Protein AF-F4B797-F1 (afdb_monomer_lite)

Foldseek 3Di:
DVVVCVVCVVVVHDPVVVVLVVVCVVPVVVSVVVVVVQLVVLQVQLVVCVVVVNNVSSVVSND

Organism: Acidianus hospitalis (strain W1) (NCBI:txid933801)

Radius of gyration: 14.51 Å; chains: 1; bounding box: 31×28×31 Å

Structure (mmCIF, N/CA/C/O backbone):
data_AF-F4B797-F1
#
_entry.id   AF-F4B797-F1
#
loop_
_atom_site.group_PDB
_atom_site.id
_atom_site.type_symbol
_atom_site.label_atom_id
_atom_site.label_alt_id
_atom_site.label_comp_id
_atom_site.label_asym_id
_atom_site.label_entity_id
_atom_site.label_seq_id
_atom_site.pdbx_PDB_ins_code
_atom_site.Cartn_x
_atom_site.Cartn_y
_atom_site.Cartn_z
_atom_site.occupancy
_atom_site.B_iso_or_equiv
_atom_site.auth_seq_id
_atom_site.auth_comp_id
_atom_site.auth_asym_id
_atom_site.auth_atom_id
_atom_site.pdbx_PDB_model_num
ATOM 1 N N . MET A 1 1 ? 0.824 -17.290 -0.304 1.00 79.75 1 MET A N 1
ATOM 2 C CA . MET A 1 1 ? 1.000 -15.831 -0.463 1.00 79.75 1 MET A CA 1
ATOM 3 C C . MET A 1 1 ? 1.077 -15.155 0.898 1.00 79.75 1 MET A C 1
ATOM 5 O O . MET A 1 1 ? 2.065 -14.489 1.161 1.00 79.75 1 MET A O 1
ATOM 9 N N . GLU A 1 2 ? 0.116 -15.421 1.785 1.00 88.94 2 GLU A N 1
ATOM 10 C CA . GLU A 1 2 ? 0.085 -14.888 3.159 1.00 88.94 2 GLU A CA 1
ATOM 11 C C . GLU A 1 2 ? 1.353 -15.174 3.974 1.00 88.94 2 GLU A C 1
ATOM 13 O O . GLU A 1 2 ? 1.894 -14.259 4.578 1.00 88.94 2 GLU A O 1
ATOM 18 N N . GLU A 1 3 ? 1.896 -16.399 3.947 1.00 95.25 3 GLU A N 1
ATOM 19 C CA . GLU A 1 3 ? 3.118 -16.710 4.713 1.00 95.25 3 GLU A CA 1
ATOM 20 C C . GLU A 1 3 ? 4.351 -15.926 4.220 1.00 95.25 3 GLU A C 1
ATOM 22 O O . GLU A 1 3 ? 5.236 -15.595 5.008 1.00 95.25 3 GLU A O 1
ATOM 27 N N . LEU A 1 4 ? 4.408 -15.598 2.923 1.00 95.12 4 LEU A N 1
ATOM 28 C CA . LEU A 1 4 ? 5.480 -14.770 2.366 1.00 95.12 4 LEU A CA 1
ATOM 29 C C . LEU A 1 4 ? 5.342 -13.321 2.838 1.00 95.12 4 LEU A C 1
ATOM 31 O O . LEU A 1 4 ? 6.328 -12.742 3.284 1.00 95.12 4 LEU A O 1
ATOM 35 N N . ILE A 1 5 ? 4.128 -12.770 2.747 1.00 95.06 5 ILE A N 1
ATOM 36 C CA . ILE A 1 5 ? 3.825 -11.396 3.167 1.00 95.06 5 ILE A CA 1
ATOM 37 C C . ILE A 1 5 ? 4.120 -11.246 4.658 1.00 95.06 5 ILE A C 1
ATOM 39 O O . ILE A 1 5 ? 4.908 -10.390 5.036 1.00 95.06 5 ILE A O 1
ATOM 43 N N . LYS A 1 6 ? 3.632 -12.175 5.483 1.00 95.81 6 LYS A N 1
ATOM 44 C CA . LYS A 1 6 ? 3.881 -12.177 6.925 1.00 95.81 6 LYS A CA 1
ATOM 45 C C . LYS A 1 6 ? 5.375 -12.201 7.268 1.00 95.81 6 LYS A C 1
ATOM 47 O O . LYS A 1 6 ? 5.829 -11.414 8.087 1.00 95.81 6 LYS A O 1
ATOM 52 N N . LYS A 1 7 ? 6.171 -13.066 6.624 1.00 97.06 7 LYS A N 1
ATOM 53 C CA . LYS A 1 7 ? 7.632 -13.108 6.844 1.00 97.06 7 LYS A CA 1
ATOM 54 C C . LYS A 1 7 ? 8.344 -11.834 6.385 1.00 97.06 7 LYS A C 1
ATOM 56 O O . LYS A 1 7 ? 9.407 -11.519 6.920 1.00 97.06 7 LYS A O 1
ATOM 61 N N . ALA A 1 8 ? 7.820 -11.154 5.368 1.00 96.38 8 ALA A N 1
ATOM 62 C CA . ALA A 1 8 ? 8.343 -9.873 4.910 1.00 96.38 8 ALA A CA 1
ATOM 63 C C . ALA A 1 8 ? 8.028 -8.769 5.936 1.00 96.38 8 ALA A C 1
ATOM 65 O O . ALA A 1 8 ? 8.943 -8.076 6.378 1.00 96.38 8 ALA A O 1
ATOM 66 N N . GLU A 1 9 ? 6.785 -8.694 6.408 1.00 94.38 9 GLU A N 1
ATOM 67 C CA . GLU A 1 9 ? 6.339 -7.747 7.438 1.00 94.38 9 GLU A CA 1
ATOM 68 C C . GLU A 1 9 ? 7.080 -7.940 8.770 1.00 94.38 9 GLU A C 1
ATOM 70 O O . GLU A 1 9 ? 7.562 -6.971 9.352 1.00 94.38 9 GLU A O 1
ATOM 75 N N . GLU A 1 10 ? 7.285 -9.186 9.216 1.00 97.25 10 GLU A N 1
ATOM 76 C CA . GLU A 1 10 ? 8.095 -9.520 10.404 1.00 97.25 10 GLU A CA 1
ATOM 77 C C . GLU A 1 10 ? 9.548 -9.017 10.300 1.00 97.25 10 GLU A C 1
ATOM 79 O O . GLU A 1 10 ? 10.238 -8.866 11.309 1.00 97.25 10 GLU A O 1
ATOM 84 N N . LYS A 1 11 ? 10.030 -8.757 9.080 1.00 96.94 11 LYS A N 1
ATOM 85 C CA . LYS A 1 11 ? 11.358 -8.198 8.791 1.00 96.94 11 LYS A CA 1
ATOM 86 C C . LYS A 1 11 ? 11.326 -6.693 8.503 1.00 96.94 11 LYS A C 1
ATOM 88 O O . LYS A 1 11 ? 12.359 -6.146 8.122 1.00 96.94 11 LYS A O 1
ATOM 93 N N . GLY A 1 12 ? 10.180 -6.034 8.671 1.00 95.25 12 GLY A N 1
ATOM 94 C CA . GLY A 1 12 ? 9.994 -4.613 8.377 1.00 95.25 12 GLY A CA 1
ATOM 95 C C . GLY A 1 12 ? 9.982 -4.290 6.882 1.00 95.25 12 GLY A C 1
ATOM 96 O O . GLY A 1 12 ? 10.312 -3.171 6.501 1.00 95.25 12 GLY A O 1
ATOM 97 N N . ILE A 1 13 ? 9.663 -5.267 6.028 1.00 96.19 13 ILE A N 1
ATOM 98 C CA . ILE A 1 13 ? 9.554 -5.068 4.582 1.00 96.19 13 ILE A CA 1
ATOM 99 C C . ILE A 1 13 ? 8.098 -4.764 4.243 1.00 96.19 13 ILE A C 1
ATOM 101 O O . ILE A 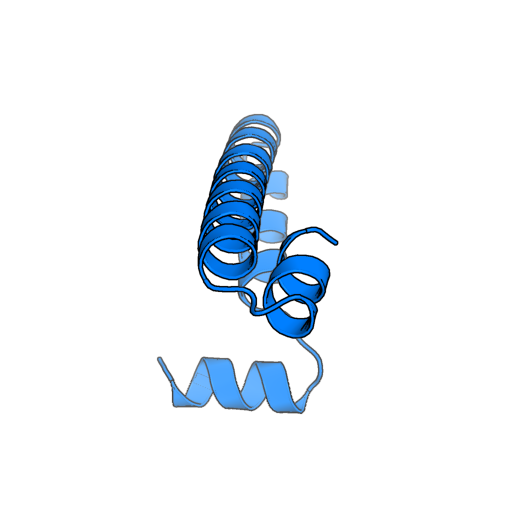1 13 ? 7.231 -5.623 4.398 1.00 96.19 13 ILE A O 1
ATOM 105 N N . ASP A 1 14 ? 7.865 -3.569 3.709 1.00 94.12 14 ASP A N 1
ATOM 106 C CA . ASP A 1 14 ? 6.609 -3.223 3.054 1.00 94.12 14 ASP A CA 1
ATOM 107 C C . ASP A 1 14 ? 6.565 -3.882 1.667 1.00 94.12 14 ASP A C 1
ATOM 109 O O . ASP A 1 14 ? 7.328 -3.543 0.756 1.00 94.12 14 ASP A O 1
ATOM 113 N N . VAL A 1 15 ? 5.698 -4.884 1.524 1.00 94.25 15 VAL A N 1
ATOM 114 C CA . VAL A 1 15 ? 5.563 -5.652 0.283 1.00 94.25 15 VAL A CA 1
ATOM 115 C C . VAL A 1 15 ? 4.942 -4.807 -0.830 1.00 94.25 15 VAL A C 1
ATOM 117 O O . VAL A 1 15 ? 5.352 -4.956 -1.984 1.00 94.25 15 VAL A O 1
ATOM 120 N N . GLU A 1 16 ? 3.996 -3.917 -0.517 1.00 91.81 16 GLU A N 1
ATOM 121 C CA . GLU A 1 16 ? 3.382 -3.036 -1.516 1.00 91.81 16 GLU A CA 1
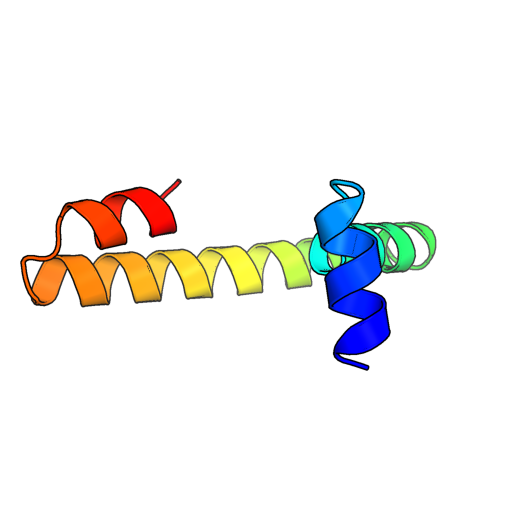ATOM 122 C C . GLU A 1 16 ? 4.424 -2.053 -2.057 1.00 91.81 16 GLU A C 1
ATOM 124 O O . GLU A 1 16 ? 4.607 -1.960 -3.276 1.00 91.81 16 GLU A O 1
ATOM 129 N N . ASP A 1 17 ? 5.188 -1.395 -1.182 1.00 93.12 17 ASP A N 1
ATOM 130 C CA . ASP A 1 17 ? 6.227 -0.455 -1.616 1.00 93.12 17 ASP A CA 1
ATOM 131 C C . ASP A 1 17 ? 7.380 -1.152 -2.354 1.00 93.12 17 ASP A C 1
ATOM 133 O O . ASP A 1 17 ? 7.906 -0.617 -3.337 1.00 93.12 17 ASP A O 1
ATOM 137 N N . LEU A 1 18 ? 7.731 -2.385 -1.966 1.00 95.56 18 LEU A N 1
ATOM 138 C CA . LEU A 1 18 ? 8.711 -3.197 -2.690 1.00 95.56 18 LEU A CA 1
ATOM 139 C C . LEU A 1 18 ? 8.256 -3.483 -4.129 1.00 95.56 18 LEU A C 1
ATOM 141 O O . LEU A 1 18 ? 9.060 -3.380 -5.062 1.00 95.56 18 LEU A O 1
ATOM 145 N N . ILE A 1 19 ? 6.980 -3.824 -4.326 1.00 95.50 19 ILE A N 1
ATOM 146 C CA . ILE A 1 19 ? 6.408 -4.082 -5.654 1.00 95.50 19 ILE A CA 1
ATOM 147 C C . ILE A 1 19 ? 6.376 -2.794 -6.479 1.00 95.50 19 ILE A C 1
ATOM 149 O O . ILE A 1 19 ? 6.834 -2.795 -7.623 1.00 95.50 19 ILE A O 1
ATOM 153 N N . ILE A 1 20 ? 5.916 -1.679 -5.905 1.00 95.56 20 ILE A N 1
ATOM 154 C CA . ILE A 1 20 ? 5.902 -0.375 -6.588 1.00 95.56 20 ILE A CA 1
ATOM 155 C C . ILE A 1 20 ? 7.325 0.035 -6.987 1.00 95.56 20 ILE A C 1
ATOM 157 O O . ILE A 1 20 ? 7.553 0.506 -8.103 1.00 95.56 20 ILE A O 1
ATOM 161 N N . SER A 1 21 ? 8.301 -0.193 -6.109 1.00 95.19 21 SER A N 1
ATOM 162 C CA . SER A 1 21 ? 9.718 0.059 -6.375 1.00 95.19 21 SER A CA 1
ATOM 163 C C . SER A 1 21 ? 10.265 -0.814 -7.504 1.00 95.19 21 SER A C 1
ATOM 165 O O . SER A 1 21 ? 11.066 -0.340 -8.311 1.00 95.19 21 SER A O 1
ATOM 167 N N . ALA A 1 22 ? 9.834 -2.073 -7.604 1.00 96.81 22 ALA A N 1
ATOM 168 C CA . ALA A 1 22 ? 10.199 -2.948 -8.715 1.00 96.81 22 ALA A CA 1
ATOM 169 C C . ALA A 1 22 ? 9.590 -2.471 -10.045 1.00 96.81 22 ALA A C 1
ATOM 171 O O . ALA A 1 22 ? 10.306 -2.414 -11.044 1.00 96.81 22 ALA A O 1
ATOM 172 N N . ILE A 1 23 ? 8.315 -2.059 -10.046 1.00 96.81 23 ILE A N 1
ATOM 173 C CA . ILE A 1 23 ? 7.633 -1.482 -11.219 1.00 96.81 23 ILE A CA 1
ATOM 174 C C . ILE A 1 23 ? 8.347 -0.208 -11.675 1.00 96.81 23 ILE A C 1
ATOM 176 O O . ILE A 1 23 ? 8.635 -0.060 -12.857 1.00 96.81 23 ILE A O 1
ATOM 180 N N . SER A 1 24 ? 8.718 0.667 -10.736 1.00 96.44 24 SER A N 1
ATOM 181 C CA . SER A 1 24 ? 9.400 1.937 -11.014 1.00 96.44 24 SER A CA 1
ATOM 182 C C . SER A 1 24 ? 10.716 1.772 -11.783 1.00 96.44 24 SER A C 1
ATOM 184 O O . SER A 1 24 ? 11.078 2.626 -12.588 1.00 96.44 24 SER A O 1
ATOM 186 N N .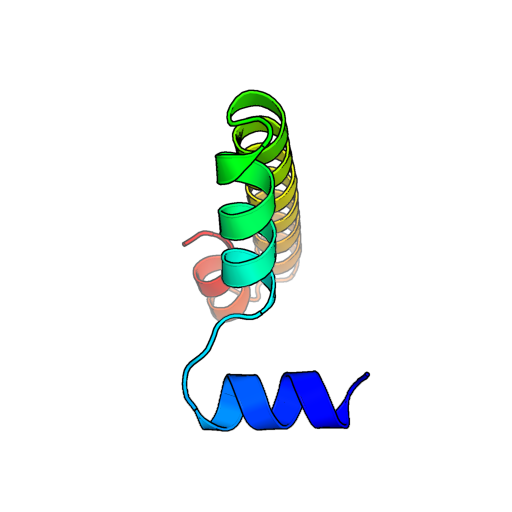 ARG A 1 25 ? 11.426 0.652 -11.584 1.00 96.69 25 ARG A N 1
ATOM 187 C CA . ARG A 1 25 ? 12.667 0.340 -12.318 1.00 96.69 25 ARG A CA 1
ATOM 188 C C . ARG A 1 25 ? 12.429 -0.039 -13.781 1.00 96.69 25 ARG A C 1
ATOM 190 O O . ARG A 1 25 ? 13.367 0.038 -14.568 1.00 96.69 25 ARG A O 1
ATOM 197 N N . ILE A 1 26 ? 11.220 -0.485 -14.120 1.00 97.25 26 ILE A N 1
ATOM 198 C CA . ILE A 1 26 ? 10.822 -0.873 -15.478 1.00 97.25 26 ILE A CA 1
ATOM 199 C C . ILE A 1 26 ? 10.142 0.315 -16.162 1.00 97.25 26 ILE A C 1
ATOM 201 O O . ILE A 1 26 ? 10.561 0.720 -17.244 1.00 97.25 26 ILE A O 1
ATOM 205 N N . ASP A 1 27 ? 9.131 0.888 -15.506 1.00 95.69 27 ASP A N 1
ATOM 206 C CA . ASP A 1 27 ? 8.420 2.087 -15.940 1.00 95.69 27 ASP A CA 1
ATOM 207 C C . ASP A 1 27 ? 8.099 2.999 -14.736 1.00 95.69 27 ASP A C 1
ATOM 209 O O . ASP A 1 27 ? 7.178 2.733 -13.949 1.00 95.69 27 ASP A O 1
ATOM 213 N N . PRO A 1 28 ? 8.828 4.119 -14.589 1.00 95.25 28 PRO A N 1
ATOM 214 C CA . PRO A 1 28 ? 8.547 5.106 -13.557 1.00 95.25 28 PRO A CA 1
ATOM 215 C C . PRO A 1 28 ? 7.125 5.677 -13.625 1.00 95.25 28 PRO A C 1
ATOM 217 O O . PRO A 1 28 ? 6.543 5.960 -12.576 1.00 95.25 28 PRO A O 1
ATOM 220 N N . GLN A 1 29 ? 6.541 5.841 -14.816 1.00 97.38 29 GLN A N 1
ATOM 221 C CA . GLN A 1 29 ? 5.218 6.455 -14.972 1.00 97.38 29 GLN A CA 1
ATOM 222 C C . GLN A 1 29 ? 4.114 5.579 -14.396 1.00 97.38 29 GLN A C 1
ATOM 224 O O . GLN A 1 29 ? 3.216 6.087 -13.722 1.00 97.38 29 GLN A O 1
ATOM 229 N N . ASP A 1 30 ? 4.198 4.269 -14.595 1.00 95.94 30 ASP A N 1
ATOM 230 C CA . ASP A 1 30 ? 3.226 3.343 -14.021 1.00 95.94 30 ASP A CA 1
ATOM 231 C C . ASP A 1 30 ? 3.339 3.283 -12.495 1.00 95.94 30 ASP A C 1
ATOM 233 O O . ASP A 1 30 ? 2.320 3.290 -11.803 1.00 95.94 30 ASP A O 1
ATOM 237 N N . SER A 1 31 ? 4.556 3.368 -11.947 1.00 95.81 31 SER A N 1
ATOM 238 C CA . SER A 1 31 ? 4.736 3.478 -10.493 1.00 95.81 31 SER A CA 1
ATOM 239 C C . SER A 1 31 ? 4.120 4.760 -9.911 1.00 95.81 31 SER A C 1
ATOM 241 O O . SER A 1 31 ? 3.524 4.725 -8.835 1.00 95.81 31 SER A O 1
ATOM 243 N N . ILE A 1 32 ? 4.201 5.884 -10.636 1.00 95.56 32 ILE A N 1
ATOM 244 C CA . ILE A 1 32 ? 3.604 7.163 -10.226 1.00 95.56 32 ILE A CA 1
ATOM 245 C C . ILE A 1 32 ? 2.079 7.055 -10.212 1.00 95.56 32 ILE A C 1
ATOM 247 O O . ILE A 1 32 ? 1.455 7.430 -9.219 1.00 95.56 32 ILE A O 1
ATOM 251 N N . LYS A 1 33 ? 1.472 6.516 -11.277 1.00 96.38 33 LYS A N 1
ATOM 252 C CA . LYS A 1 33 ? 0.015 6.313 -11.345 1.00 96.38 33 LYS A CA 1
ATOM 253 C C . LYS A 1 33 ? -0.477 5.442 -10.194 1.00 96.38 33 LYS A C 1
ATOM 255 O O . LYS A 1 33 ? -1.434 5.821 -9.526 1.00 96.38 33 LYS A O 1
ATOM 260 N N . LEU A 1 34 ? 0.216 4.338 -9.919 1.00 96.00 34 LEU A N 1
ATOM 261 C CA . LEU A 1 34 ? -0.158 3.415 -8.851 1.00 96.00 34 LEU A CA 1
ATOM 262 C C . LEU A 1 34 ? -0.102 4.086 -7.470 1.00 96.00 34 LEU A C 1
ATOM 264 O O . LEU A 1 34 ? -1.046 3.970 -6.692 1.00 96.00 34 LEU A O 1
ATOM 268 N N . ARG A 1 35 ? 0.948 4.870 -7.185 1.00 94.75 35 ARG A N 1
ATOM 269 C CA . ARG A 1 35 ? 1.024 5.662 -5.942 1.00 94.75 35 ARG A CA 1
ATOM 270 C C . ARG A 1 35 ? -0.121 6.673 -5.836 1.00 94.75 35 ARG A C 1
ATOM 272 O O . ARG A 1 35 ? -0.696 6.821 -4.761 1.00 94.75 35 ARG A O 1
ATOM 279 N N . PHE A 1 36 ? -0.490 7.332 -6.936 1.00 96.12 36 PHE A N 1
ATOM 280 C CA . PHE A 1 36 ? -1.638 8.244 -6.955 1.00 96.12 36 PHE A CA 1
ATOM 281 C C . PHE A 1 36 ? -2.968 7.535 -6.682 1.00 96.12 36 PHE A C 1
ATOM 283 O O . PHE A 1 36 ? -3.813 8.081 -5.975 1.00 96.12 36 PHE A O 1
ATOM 290 N N . GLU A 1 37 ? -3.183 6.345 -7.238 1.00 96.00 37 GLU A N 1
ATOM 291 C CA . GLU A 1 37 ? -4.397 5.560 -6.994 1.00 96.00 37 GLU A CA 1
ATOM 292 C C . GLU A 1 37 ? -4.496 5.102 -5.536 1.00 96.00 37 GLU A C 1
ATOM 294 O O . GLU A 1 37 ? -5.555 5.248 -4.923 1.00 96.00 37 GLU A O 1
ATOM 299 N N . ILE A 1 38 ? -3.387 4.639 -4.954 1.00 94.62 38 ILE A N 1
ATOM 300 C CA . ILE A 1 38 ? -3.318 4.256 -3.537 1.00 94.62 38 ILE A CA 1
ATOM 301 C C . ILE A 1 38 ? -3.618 5.459 -2.637 1.00 94.62 38 ILE A C 1
ATOM 303 O O . ILE A 1 38 ? -4.461 5.356 -1.748 1.00 94.62 38 ILE A O 1
ATOM 307 N N . ALA A 1 39 ? -3.009 6.616 -2.909 1.00 94.69 39 ALA A N 1
ATOM 308 C CA . ALA A 1 39 ? -3.255 7.837 -2.143 1.00 94.69 39 ALA A CA 1
ATOM 309 C C . ALA A 1 39 ? -4.728 8.280 -2.208 1.00 94.69 39 ALA A C 1
ATOM 311 O O . ALA A 1 39 ? -5.316 8.642 -1.191 1.00 94.69 39 ALA A O 1
ATOM 312 N N . LYS A 1 40 ? -5.362 8.206 -3.387 1.00 96.81 40 LYS A N 1
ATOM 313 C CA . LYS A 1 40 ? -6.797 8.506 -3.536 1.00 96.81 40 LYS A CA 1
ATOM 314 C C . LYS A 1 40 ? -7.673 7.553 -2.728 1.00 96.81 40 LYS A C 1
ATOM 316 O O . LYS A 1 40 ? -8.643 7.997 -2.120 1.00 96.81 40 LYS A O 1
ATOM 321 N N . ARG A 1 41 ? -7.342 6.259 -2.725 1.00 96.06 41 ARG A N 1
ATOM 322 C CA . ARG A 1 41 ? -8.055 5.257 -1.926 1.00 96.06 41 ARG A CA 1
ATOM 323 C C . ARG A 1 41 ? -7.949 5.578 -0.436 1.00 96.06 41 ARG A C 1
ATOM 325 O O . ARG A 1 41 ? -8.971 5.609 0.235 1.00 96.06 41 ARG A O 1
ATOM 332 N N . PHE A 1 42 ? -6.748 5.871 0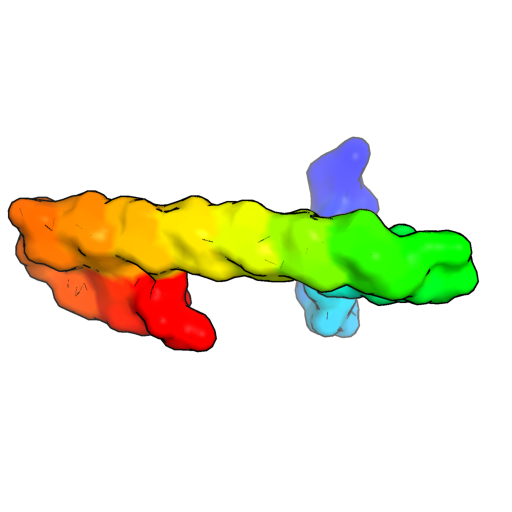.057 1.00 95.31 42 PHE A N 1
ATOM 333 C CA . PHE A 1 42 ? -6.535 6.233 1.459 1.00 95.31 42 PHE A CA 1
ATOM 334 C C . PHE A 1 42 ? -7.268 7.511 1.866 1.00 95.31 42 PHE A C 1
ATOM 336 O O . PHE A 1 42 ? -7.918 7.517 2.907 1.00 95.31 42 PHE A O 1
ATOM 343 N N . LEU A 1 43 ? -7.287 8.537 1.012 1.00 96.56 43 LEU A N 1
ATOM 344 C CA . LEU A 1 43 ? -8.090 9.734 1.266 1.00 96.56 43 LEU A CA 1
ATOM 345 C C . LEU A 1 43 ? -9.588 9.406 1.361 1.00 96.56 43 LEU A C 1
ATOM 347 O O . LEU A 1 43 ? -10.256 9.846 2.291 1.00 96.56 43 LEU A O 1
ATOM 351 N N . SER A 1 44 ? -10.105 8.586 0.443 1.00 97.31 44 SER A N 1
ATOM 352 C CA . SER A 1 44 ? -11.508 8.158 0.477 1.00 97.31 44 SER A CA 1
ATOM 353 C C . SER A 1 44 ? -11.841 7.339 1.731 1.00 97.31 44 SER A C 1
ATOM 355 O O . SER A 1 44 ? -12.926 7.500 2.284 1.00 97.31 44 SER A O 1
ATOM 357 N N . GLU A 1 45 ? -10.936 6.468 2.186 1.00 96.81 45 GLU A N 1
ATOM 358 C CA . GLU A 1 45 ? -11.093 5.724 3.443 1.00 96.81 45 GLU A CA 1
ATOM 359 C C . GLU A 1 45 ? -11.069 6.671 4.651 1.00 96.81 45 GLU A C 1
ATOM 361 O O . GLU A 1 45 ? -11.894 6.543 5.553 1.00 96.81 45 GLU A O 1
ATOM 366 N N . ALA A 1 46 ? -10.167 7.655 4.657 1.00 96.94 46 ALA A N 1
ATOM 367 C CA . ALA A 1 46 ? -10.071 8.649 5.719 1.00 96.94 46 ALA A CA 1
ATOM 368 C C . ALA A 1 46 ? -11.354 9.486 5.848 1.00 96.94 46 ALA A C 1
ATOM 370 O O . ALA A 1 46 ? -11.816 9.733 6.966 1.00 96.94 46 ALA A O 1
ATOM 371 N N . GLU A 1 47 ? -11.945 9.895 4.723 1.00 97.06 47 GLU A N 1
ATOM 372 C CA . GLU A 1 47 ? -13.228 10.606 4.671 1.00 97.06 47 GLU A CA 1
ATOM 373 C C . GLU A 1 47 ? -14.387 9.735 5.182 1.00 97.06 47 GLU A C 1
ATOM 375 O O . GLU A 1 47 ? -15.234 10.213 5.941 1.00 97.06 47 GLU A O 1
ATOM 380 N N . ASP A 1 48 ? -14.405 8.446 4.830 1.00 97.81 48 ASP A N 1
ATOM 381 C CA . ASP A 1 48 ? -15.403 7.491 5.322 1.00 97.81 48 ASP A CA 1
ATOM 382 C C . ASP A 1 48 ? -15.306 7.306 6.847 1.00 97.81 48 ASP A C 1
ATOM 384 O O . ASP A 1 48 ? -16.319 7.418 7.546 1.00 97.81 48 ASP A O 1
ATOM 388 N N . TYR A 1 49 ? -14.100 7.128 7.397 1.00 97.81 49 TYR A N 1
ATOM 389 C CA . TYR A 1 49 ? -13.891 7.068 8.850 1.00 97.81 49 TYR A CA 1
ATOM 390 C C . TYR A 1 49 ? -14.290 8.367 9.553 1.00 97.81 49 TYR A C 1
ATOM 392 O O . TYR A 1 49 ? -14.960 8.322 10.589 1.00 97.81 49 TYR A O 1
ATOM 400 N N . LEU A 1 50 ? -13.966 9.524 8.965 1.00 95.75 50 LEU A N 1
ATOM 401 C CA . LEU A 1 50 ? -14.372 10.822 9.503 1.00 95.75 50 LEU A CA 1
ATOM 402 C C . LEU A 1 50 ? -15.897 10.943 9.570 1.00 95.75 50 LEU A C 1
ATOM 404 O O . LEU A 1 50 ? -16.437 11.375 10.588 1.00 95.75 50 LEU A O 1
ATOM 408 N N . SER A 1 51 ? -16.598 10.513 8.516 1.00 97.31 51 SER A N 1
ATOM 409 C CA . SER A 1 51 ? -18.065 10.543 8.451 1.00 97.31 51 SER A CA 1
ATOM 410 C C . SER A 1 51 ? -18.729 9.685 9.536 1.00 97.31 51 SER A C 1
ATOM 412 O O . SER A 1 51 ? -19.824 10.001 10.000 1.00 97.31 51 SER A O 1
ATOM 414 N N . LYS A 1 52 ? -18.037 8.631 9.986 1.00 97.75 52 LYS A N 1
ATOM 415 C CA . LYS A 1 52 ? -18.464 7.719 11.057 1.00 97.75 52 LYS A CA 1
ATOM 416 C C . LYS A 1 52 ? -18.061 8.199 12.455 1.00 97.75 52 LYS A C 1
ATOM 418 O O . LYS A 1 52 ? -18.433 7.564 13.439 1.00 97.75 52 LYS A O 1
ATOM 423 N N . GLY A 1 53 ? -17.328 9.309 12.556 1.00 97.12 53 GLY A N 1
ATOM 424 C CA . GLY A 1 53 ? -16.809 9.844 13.815 1.00 97.12 53 GLY A CA 1
ATOM 425 C C . GLY A 1 53 ? -15.566 9.122 14.345 1.00 97.12 53 GLY A C 1
ATOM 426 O O . GLY A 1 53 ? -15.161 9.381 15.478 1.00 97.12 53 GLY A O 1
ATOM 427 N N . ASP A 1 54 ? -14.943 8.244 13.553 1.00 96.38 54 ASP A N 1
ATOM 428 C CA . ASP A 1 54 ? -13.698 7.565 13.920 1.00 96.38 54 ASP A CA 1
ATOM 429 C C . ASP A 1 54 ? -12.489 8.422 13.526 1.00 96.38 54 ASP A C 1
ATOM 431 O O . ASP A 1 54 ? -11.870 8.270 12.471 1.00 96.38 54 ASP A O 1
ATOM 435 N N . ILE A 1 55 ? -12.183 9.388 14.389 1.00 93.81 55 ILE A N 1
ATOM 436 C CA . ILE A 1 55 ? -11.129 10.381 14.150 1.00 93.81 55 ILE A CA 1
ATOM 437 C C . ILE A 1 55 ? -9.736 9.725 14.134 1.00 93.81 55 ILE A C 1
ATOM 439 O O . ILE A 1 55 ? -8.854 10.196 13.419 1.00 93.81 55 ILE A O 1
ATOM 443 N N . ILE A 1 56 ? -9.536 8.632 14.885 1.00 95.25 56 ILE A N 1
ATOM 444 C CA . ILE A 1 56 ? -8.249 7.920 14.943 1.00 95.25 56 ILE A CA 1
ATOM 445 C C . ILE A 1 56 ? -7.983 7.251 13.598 1.00 95.25 56 ILE A C 1
ATOM 447 O O . ILE A 1 56 ? -6.961 7.533 12.976 1.00 95.25 56 ILE A O 1
ATOM 451 N N . GLN A 1 57 ? -8.921 6.435 13.110 1.00 93.75 57 GLN A N 1
ATOM 452 C CA . GLN A 1 57 ? -8.752 5.761 11.820 1.00 93.75 57 GLN A CA 1
ATOM 453 C C . GLN A 1 57 ? -8.714 6.749 10.653 1.00 93.75 57 GLN A C 1
ATOM 455 O O . GLN A 1 57 ? -7.927 6.577 9.724 1.00 93.75 57 GLN A O 1
ATOM 460 N N . SER A 1 58 ? -9.500 7.827 10.719 1.00 94.12 58 SER A N 1
ATOM 461 C CA . SER A 1 58 ? -9.429 8.903 9.729 1.00 94.12 58 SER A CA 1
ATOM 462 C C . SER A 1 58 ? -8.029 9.521 9.659 1.00 94.12 58 SER A C 1
ATOM 464 O O . SER A 1 58 ? -7.464 9.650 8.573 1.00 94.12 58 SER A O 1
ATOM 466 N N . SER A 1 59 ? -7.432 9.840 10.812 1.00 90.94 59 SER A N 1
ATOM 467 C CA . SER A 1 59 ? -6.081 10.403 10.868 1.00 90.94 59 SER A CA 1
ATOM 468 C C . SER A 1 59 ? -5.014 9.422 10.386 1.00 90.94 59 SER A C 1
ATOM 470 O O . SER A 1 59 ? -4.075 9.856 9.729 1.00 90.94 59 SER A O 1
ATOM 472 N N . GLU A 1 60 ? -5.131 8.132 10.706 1.00 88.12 60 GLU A N 1
ATOM 473 C CA . GLU A 1 60 ? -4.174 7.107 10.264 1.00 88.12 60 GLU A CA 1
ATOM 474 C C . GLU A 1 60 ? -4.197 6.907 8.747 1.00 88.12 60 GLU A C 1
ATOM 476 O O . GLU A 1 60 ? -3.153 6.678 8.147 1.00 88.12 60 GLU A O 1
ATOM 481 N N . LYS A 1 61 ? -5.371 7.013 8.117 1.00 88.25 61 LYS A N 1
ATOM 482 C CA . LYS A 1 61 ? -5.526 6.866 6.663 1.00 88.25 61 LYS A CA 1
ATOM 483 C C . LYS A 1 61 ? -5.209 8.137 5.878 1.00 88.25 61 LYS A C 1
ATOM 485 O O . LYS A 1 61 ? -4.907 8.050 4.696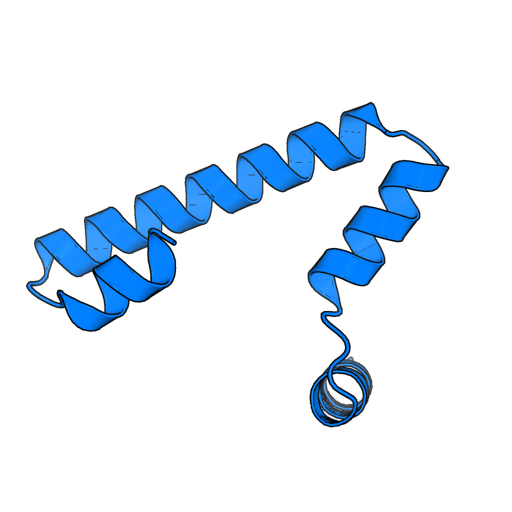 1.00 88.25 61 LYS A O 1
ATOM 490 N N . GLY A 1 62 ? -5.314 9.311 6.498 1.00 75.31 62 GLY A N 1
ATOM 491 C CA . GLY A 1 62 ? -5.037 10.596 5.849 1.00 75.31 62 GLY A CA 1
ATOM 492 C C . GLY A 1 62 ? -3.561 11.020 5.840 1.00 75.31 62 GLY A C 1
ATOM 493 O O . GLY A 1 62 ? -3.240 12.018 5.192 1.00 75.31 62 GLY A O 1
ATOM 494 N N . LEU A 1 63 ? -2.697 10.310 6.575 1.00 67.25 63 LEU A N 1
ATOM 495 C CA . LEU A 1 63 ? -1.238 10.495 6.639 1.00 67.25 63 LEU A CA 1
ATOM 496 C C . LEU A 1 63 ? -0.522 9.667 5.565 1.00 67.25 63 LEU A C 1
ATOM 498 O O . LEU A 1 63 ? 0.469 10.196 5.012 1.00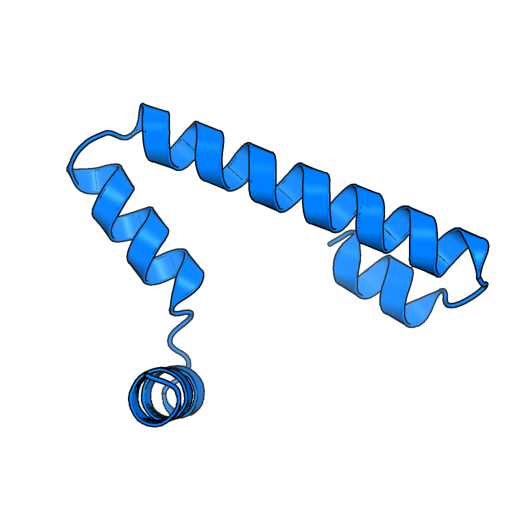 67.25 63 LEU A O 1
#

InterPro domains:
  IPR010268 Archaeal PaREP1-like [PF05942] (35-61)

pLDDT: mean 94.39, std 5.1, range [67.25, 97.81]

Sequence (63 aa):
MEELIKKAEEKGIDVEDLIISAISRIDPQDSIKLRFEIAKRFLSEAEDYLSKGDIIQSSEKGL

Secondary structure (DSSP, 8-state):
-HHHHHHHHTTT--HHHHHHHHHHTT-HHHHHHHHHHHHHHHHHHHHHHHHTT-HHHHHHHH-